Protein AF-A0A959CAL9-F1 (afdb_monomer)

Sequence (141 aa):
MRLLLNLSANRTPVEFNHLHILAGALHKWLGPNEEHDGLSLYSFSWLQGAQAGAGGLHFPKGARWHISAVDGDFLARSIQGIFRDPGIRWGMEVKQCEIVAPPVFPDSGEVRFRCASPIFIKRSLPDGEEKHYLYTDPDSD

Radius of gyration: 17.25 Å; Cα contacts (8 Å, |Δi|>4): 208; chains: 1; bounding box: 38×40×47 Å

Solvent-accessible surface area (backbone atoms only — not comparable to full-atom values): 8468 Å² total; per-residue (Å²): 70,34,39,44,32,37,30,44,37,51,76,46,60,38,56,92,79,45,60,66,58,53,51,50,48,50,49,59,21,48,45,91,74,70,73,84,85,55,86,67,65,55,52,63,42,49,77,38,70,63,42,83,53,90,83,26,35,39,23,88,86,13,32,41,38,40,42,36,28,74,53,63,66,63,52,52,39,31,50,52,23,36,74,74,52,36,66,52,72,45,72,20,31,59,76,44,80,44,83,41,76,72,78,88,73,73,99,68,88,87,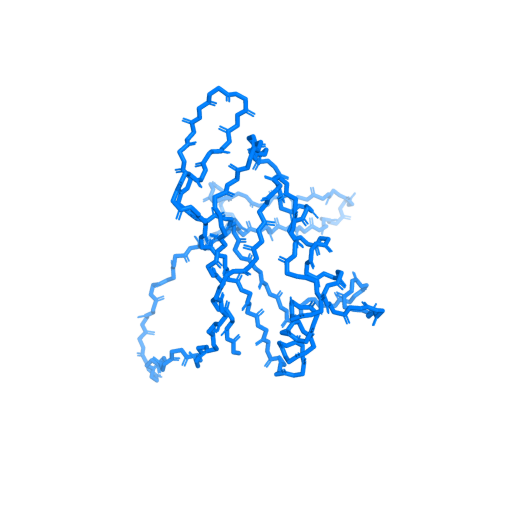82,91,83,78,79,63,43,88,86,86,50,74,47,76,44,98,89,68,50,76,46,73,62,46,91,85,41,87,88,61,117

Mean predicted aligned error: 4.17 Å

Foldseek 3Di:
DKKKWWKAWFQDAQAPPCVVQVVVLLCQLLDDDDCPPDPNQKDKFPWPCWDADPPHTTRNRTTMIMMDGPDPVSVVSSVNSLVVPQDGPRRMGTDDMDDDDDDDDDPDDDDDDDGRHDDWDWDQDPVRDIDTDDPPDPVND

pLDDT: mean 94.03, std 5.02, range [60.34, 98.75]

Structure (mmCIF, N/CA/C/O backbone):
data_AF-A0A959CAL9-F1
#
_entry.id   AF-A0A959CAL9-F1
#
loop_
_atom_site.group_PDB
_atom_site.id
_atom_site.type_symbol
_atom_site.label_atom_id
_atom_site.label_alt_id
_atom_site.label_comp_id
_atom_site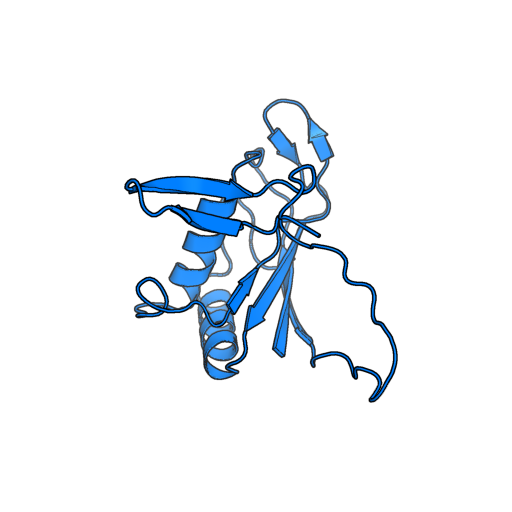.label_asym_id
_atom_site.label_entity_id
_atom_site.label_seq_id
_atom_site.pdbx_PDB_ins_code
_atom_site.Cartn_x
_atom_site.Cartn_y
_atom_site.Cartn_z
_atom_site.occupancy
_atom_site.B_iso_or_equiv
_atom_site.auth_seq_id
_atom_site.auth_comp_id
_atom_site.auth_asym_id
_atom_site.auth_atom_id
_atom_site.pdbx_PDB_model_num
ATOM 1 N N . MET A 1 1 ? 8.689 -10.905 -1.434 1.00 92.38 1 MET A N 1
ATOM 2 C CA . MET A 1 1 ? 7.690 -11.321 -0.416 1.00 92.38 1 MET A CA 1
ATOM 3 C C . MET A 1 1 ? 6.567 -10.293 -0.341 1.00 92.38 1 MET A C 1
ATOM 5 O O . MET A 1 1 ? 6.717 -9.206 -0.895 1.00 92.38 1 MET A O 1
ATOM 9 N N . ARG A 1 2 ? 5.440 -10.618 0.302 1.00 95.94 2 ARG A N 1
ATOM 10 C CA . ARG A 1 2 ? 4.304 -9.699 0.448 1.00 95.94 2 ARG A CA 1
ATOM 11 C C . ARG A 1 2 ? 3.827 -9.633 1.891 1.00 95.94 2 ARG A C 1
ATOM 13 O O . ARG A 1 2 ? 3.730 -10.654 2.552 1.00 95.94 2 ARG A O 1
ATOM 20 N N . LEU A 1 3 ? 3.486 -8.435 2.334 1.00 97.19 3 LEU A N 1
ATOM 21 C CA . LEU A 1 3 ? 2.786 -8.158 3.572 1.00 97.19 3 LEU A CA 1
ATOM 22 C C . LEU A 1 3 ? 1.316 -7.878 3.266 1.00 97.19 3 LEU A C 1
ATOM 24 O O . LEU A 1 3 ? 1.017 -7.017 2.435 1.00 97.19 3 LEU A O 1
ATOM 28 N N . LEU A 1 4 ? 0.409 -8.600 3.916 1.00 97.81 4 LEU A N 1
ATOM 29 C CA . LEU A 1 4 ? -1.023 -8.327 3.913 1.00 97.81 4 LEU A CA 1
ATOM 30 C C . LEU A 1 4 ? -1.404 -7.681 5.243 1.00 97.81 4 LEU A C 1
ATOM 32 O O . LEU A 1 4 ? -1.151 -8.234 6.313 1.00 97.81 4 LEU A O 1
ATOM 36 N N . LEU A 1 5 ? -2.016 -6.506 5.162 1.00 98.56 5 LEU A N 1
ATOM 37 C CA . LEU A 1 5 ? -2.459 -5.722 6.303 1.00 98.56 5 LEU A CA 1
ATOM 38 C C . LEU A 1 5 ? -3.984 -5.651 6.319 1.00 98.56 5 LEU A C 1
ATOM 40 O O . LEU A 1 5 ? -4.605 -5.273 5.321 1.00 98.56 5 LEU A O 1
ATOM 44 N N . ASN A 1 6 ? -4.575 -5.950 7.476 1.00 98.62 6 ASN A N 1
ATOM 45 C CA . ASN A 1 6 ? -5.967 -5.612 7.762 1.00 98.62 6 ASN A CA 1
ATOM 46 C C . ASN A 1 6 ? -5.991 -4.395 8.679 1.00 98.62 6 ASN A C 1
ATOM 48 O O . ASN A 1 6 ? -5.367 -4.401 9.739 1.00 98.62 6 ASN A O 1
ATOM 52 N N . LEU A 1 7 ? -6.704 -3.356 8.265 1.00 98.69 7 LEU A N 1
ATOM 53 C CA . LEU A 1 7 ? -6.826 -2.096 8.982 1.00 98.69 7 LEU A CA 1
ATOM 54 C C . LEU A 1 7 ? -8.206 -1.989 9.630 1.00 98.69 7 LEU A C 1
ATOM 56 O O . LEU A 1 7 ? -9.177 -2.564 9.140 1.00 98.69 7 LEU A O 1
ATOM 60 N N . SER A 1 8 ? -8.311 -1.216 10.708 1.00 98.75 8 SER A N 1
ATOM 61 C CA . SER A 1 8 ? -9.593 -0.858 11.319 1.00 98.75 8 SER A CA 1
ATOM 62 C C . SER A 1 8 ? -10.466 -0.021 10.385 1.00 98.75 8 SER A C 1
ATOM 64 O O . SER A 1 8 ? -9.995 0.511 9.383 1.00 98.75 8 SER A O 1
ATOM 66 N N . ALA A 1 9 ? -11.739 0.153 10.745 1.00 98.56 9 ALA A N 1
ATOM 67 C CA . ALA A 1 9 ? -12.604 1.102 10.056 1.00 98.56 9 ALA A CA 1
ATOM 68 C C . ALA A 1 9 ? -12.066 2.541 10.141 1.00 98.56 9 ALA A C 1
ATOM 70 O O . ALA A 1 9 ? -11.409 2.907 11.122 1.00 98.56 9 ALA A O 1
ATOM 71 N N . ASN A 1 10 ? -12.354 3.346 9.117 1.00 98.38 10 ASN A N 1
ATOM 72 C CA . ASN A 1 10 ? -12.033 4.770 9.100 1.00 98.38 10 ASN A CA 1
ATOM 73 C C . ASN A 1 10 ? -13.029 5.573 9.949 1.00 98.38 10 ASN A C 1
ATOM 75 O O . ASN A 1 10 ? -14.216 5.261 10.008 1.00 98.38 10 ASN A O 1
ATOM 79 N N . ARG A 1 11 ? -12.541 6.635 10.591 1.00 97.88 11 ARG A N 1
ATOM 80 C CA . ARG A 1 11 ? -13.348 7.600 11.356 1.00 97.88 11 ARG A CA 1
ATOM 81 C C . ARG A 1 11 ? -13.738 8.823 10.533 1.00 97.88 11 ARG A C 1
ATOM 83 O O . ARG A 1 11 ? -14.744 9.458 10.828 1.00 97.88 11 ARG A O 1
ATOM 90 N N . THR A 1 12 ? -12.953 9.149 9.510 1.00 97.62 12 THR A N 1
ATOM 91 C CA . THR A 1 12 ? -13.247 10.212 8.540 1.00 97.62 12 THR A CA 1
ATOM 92 C C . THR A 1 12 ? -13.157 9.650 7.123 1.00 97.62 12 THR A C 1
ATOM 94 O O . THR A 1 12 ? -12.386 8.710 6.919 1.00 97.62 12 THR A O 1
ATOM 97 N N . PRO A 1 13 ? -13.898 10.188 6.138 1.00 97.81 13 PRO A N 1
ATOM 98 C CA . PRO A 1 13 ? -13.798 9.736 4.751 1.00 97.81 13 PRO A CA 1
ATOM 99 C C . PRO A 1 13 ? -12.350 9.756 4.242 1.00 97.81 13 PRO A C 1
ATOM 101 O O . PRO A 1 13 ? -11.580 10.647 4.601 1.00 97.81 13 PRO A O 1
ATOM 104 N N . VAL A 1 14 ? -11.993 8.762 3.431 1.00 98.12 14 VAL A N 1
ATOM 105 C CA . VAL A 1 14 ? -10.689 8.647 2.766 1.00 98.12 14 VAL A CA 1
ATOM 106 C C . VAL A 1 14 ? -10.779 9.301 1.389 1.00 98.12 14 VAL A C 1
ATOM 108 O O . VAL A 1 14 ? -11.726 9.054 0.641 1.00 98.12 14 VAL A O 1
ATOM 111 N N . GLU A 1 15 ? -9.806 10.122 1.015 1.00 97.06 15 GLU A N 1
ATOM 112 C CA . GLU A 1 15 ? -9.800 10.791 -0.284 1.00 97.06 15 GLU A CA 1
ATOM 113 C C . GLU A 1 15 ? -9.546 9.797 -1.433 1.00 97.06 15 GLU A C 1
ATOM 115 O O . GLU A 1 15 ? -8.847 8.792 -1.290 1.00 97.06 15 GLU A O 1
ATOM 120 N N . PHE A 1 16 ? -10.071 10.076 -2.628 1.00 95.38 16 PHE A N 1
ATOM 121 C CA . PHE A 1 16 ? -9.827 9.213 -3.793 1.00 95.38 16 PHE A CA 1
ATOM 122 C C . PHE A 1 16 ? -8.341 9.167 -4.194 1.00 95.38 16 PHE A C 1
ATOM 124 O O . PHE A 1 16 ? -7.866 8.145 -4.679 1.00 95.38 16 PHE A O 1
ATOM 131 N N . ASN A 1 17 ? -7.586 10.236 -3.928 1.00 94.75 17 ASN A N 1
ATOM 132 C CA . ASN A 1 17 ? -6.158 10.376 -4.232 1.00 94.75 17 ASN A CA 1
ATOM 133 C C . ASN A 1 17 ? -5.234 10.036 -3.039 1.00 94.75 17 ASN A C 1
ATOM 135 O O . ASN A 1 17 ? -4.128 10.568 -2.924 1.00 94.75 17 ASN A O 1
ATOM 139 N N . HIS A 1 18 ? -5.659 9.131 -2.156 1.00 95.81 18 HIS A N 1
ATOM 140 C CA . HIS A 1 18 ? -4.985 8.800 -0.895 1.00 95.81 18 HIS A CA 1
ATOM 141 C C . HIS A 1 18 ? -3.602 8.120 -1.012 1.00 95.81 18 HIS A C 1
ATOM 143 O O . HIS A 1 18 ? -2.975 7.838 0.007 1.00 95.81 18 HIS A O 1
ATOM 149 N N . LEU A 1 19 ? -3.081 7.838 -2.211 1.00 93.69 19 LEU A N 1
ATOM 150 C CA . LEU A 1 19 ? -1.850 7.046 -2.375 1.00 93.69 19 LEU A CA 1
ATOM 151 C C . LEU A 1 19 ? -0.621 7.717 -1.764 1.00 93.69 19 LEU A C 1
ATOM 153 O O . LEU A 1 19 ? 0.198 7.040 -1.153 1.00 93.69 19 LEU A O 1
ATOM 157 N N . HIS A 1 20 ? -0.501 9.038 -1.901 1.00 93.94 20 HIS A N 1
ATOM 158 C CA . HIS A 1 20 ? 0.610 9.794 -1.320 1.00 93.94 20 HIS A CA 1
ATOM 159 C C . HIS A 1 20 ? 0.637 9.679 0.215 1.00 93.94 20 HIS A C 1
ATOM 161 O O . HIS A 1 20 ? 1.702 9.628 0.826 1.00 93.94 20 HIS A O 1
ATOM 167 N N . ILE A 1 21 ? -0.538 9.554 0.840 1.00 96.94 21 ILE A N 1
ATOM 168 C CA . ILE A 1 21 ? -0.671 9.303 2.276 1.00 96.94 21 ILE A CA 1
ATOM 169 C C . ILE A 1 21 ? -0.208 7.888 2.635 1.00 96.94 21 ILE A C 1
ATOM 171 O O . ILE A 1 21 ? 0.473 7.711 3.644 1.00 96.94 21 ILE A O 1
ATOM 175 N N . LEU A 1 22 ? -0.549 6.886 1.818 1.00 97.19 22 LEU A N 1
ATOM 176 C CA . LEU A 1 22 ? -0.083 5.510 2.019 1.00 97.19 22 LEU A CA 1
ATOM 177 C C . LEU A 1 22 ? 1.438 5.395 1.872 1.00 97.19 22 LEU A C 1
ATOM 179 O O . LEU A 1 22 ? 2.070 4.729 2.689 1.00 97.19 22 LEU A O 1
ATOM 183 N N . ALA A 1 23 ? 2.030 6.088 0.893 1.00 95.25 23 ALA A N 1
ATOM 184 C CA . ALA A 1 23 ? 3.483 6.187 0.758 1.00 95.25 23 ALA A CA 1
ATOM 185 C C . ALA A 1 23 ? 4.106 6.776 2.032 1.00 95.25 23 ALA A C 1
ATOM 187 O O . ALA A 1 23 ? 5.007 6.179 2.617 1.00 95.25 23 ALA A O 1
ATOM 188 N N . GLY A 1 24 ? 3.563 7.892 2.528 1.00 95.75 24 GLY A N 1
ATOM 189 C CA . GLY A 1 24 ? 4.013 8.499 3.782 1.00 95.75 24 GLY A CA 1
ATOM 190 C C . GLY A 1 24 ? 3.904 7.556 4.985 1.00 95.75 24 GLY A C 1
ATOM 191 O O . GLY A 1 24 ? 4.825 7.494 5.794 1.00 95.75 24 GLY A O 1
ATOM 192 N N . ALA A 1 25 ? 2.819 6.781 5.096 1.00 97.25 25 ALA A N 1
ATOM 193 C CA . ALA A 1 25 ? 2.664 5.782 6.154 1.00 97.25 25 ALA A CA 1
ATOM 194 C C . ALA A 1 25 ? 3.725 4.670 6.065 1.00 97.25 25 ALA A C 1
ATOM 196 O O . ALA A 1 25 ? 4.306 4.306 7.085 1.00 97.25 25 ALA A O 1
ATOM 197 N N . LEU A 1 26 ? 4.019 4.181 4.857 1.00 96.94 26 LEU A N 1
ATOM 198 C CA . LEU A 1 26 ? 5.059 3.179 4.629 1.00 96.94 26 LEU A CA 1
ATOM 199 C C . LEU A 1 26 ? 6.447 3.705 5.018 1.00 96.94 26 LEU A C 1
ATOM 201 O O . LEU A 1 26 ? 7.128 3.078 5.825 1.00 96.94 26 LEU A O 1
ATOM 205 N N . HIS A 1 27 ? 6.841 4.884 4.529 1.00 95.69 27 HIS A N 1
ATOM 206 C CA . HIS A 1 27 ? 8.142 5.472 4.872 1.00 95.69 27 HIS A CA 1
ATOM 207 C C . HIS A 1 27 ? 8.248 5.856 6.351 1.00 95.69 27 HIS A C 1
ATOM 209 O O . HIS A 1 27 ? 9.314 5.713 6.944 1.00 95.69 27 HIS A O 1
ATOM 215 N N . LYS A 1 28 ? 7.140 6.257 6.988 1.00 96.56 28 LYS A N 1
ATOM 216 C CA . LYS A 1 28 ? 7.090 6.423 8.447 1.00 96.56 28 LYS A CA 1
ATOM 217 C C . LYS A 1 28 ? 7.473 5.123 9.160 1.00 96.56 28 LYS A C 1
ATOM 219 O O . LYS A 1 28 ? 8.248 5.162 10.112 1.00 96.56 28 LYS A O 1
ATOM 224 N N . TRP A 1 29 ? 6.941 3.982 8.719 1.00 97.44 29 TRP A N 1
ATOM 225 C CA . TRP A 1 29 ? 7.239 2.684 9.328 1.00 97.44 29 TRP A CA 1
ATOM 226 C C . TRP A 1 29 ? 8.652 2.182 9.041 1.00 97.44 29 TRP A C 1
ATOM 228 O O . TRP A 1 29 ? 9.237 1.533 9.903 1.00 97.44 29 TRP A O 1
ATOM 238 N N . LEU A 1 30 ? 9.225 2.514 7.883 1.00 96.00 30 LEU A N 1
ATOM 239 C CA . LEU A 1 30 ? 10.629 2.216 7.583 1.00 96.00 30 LEU A CA 1
ATOM 240 C C . LEU A 1 30 ? 11.606 2.987 8.486 1.00 96.00 30 LEU A C 1
ATOM 242 O O . LEU A 1 30 ? 12.742 2.548 8.659 1.00 96.00 30 LEU A O 1
ATOM 246 N N . GLY A 1 31 ? 11.171 4.107 9.079 1.00 93.75 31 GLY A N 1
ATOM 247 C CA . GLY A 1 31 ? 12.047 5.035 9.792 1.00 93.75 31 GLY A CA 1
ATOM 248 C C . GLY A 1 31 ? 12.904 5.854 8.817 1.00 93.75 31 GLY A C 1
ATOM 249 O O . GLY A 1 31 ? 12.538 5.975 7.650 1.00 93.75 31 GLY A O 1
ATOM 250 N N . PRO A 1 32 ? 14.030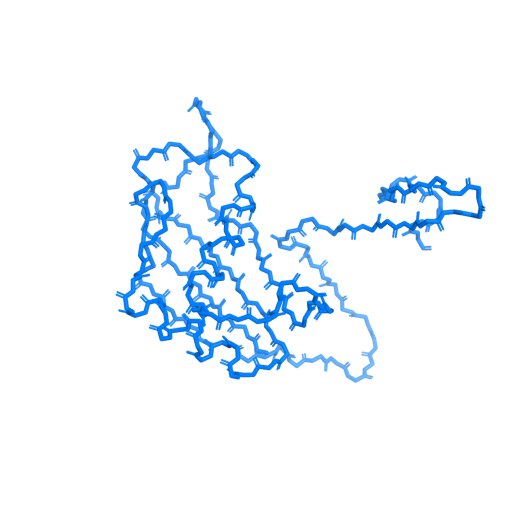 6.443 9.256 1.00 92.94 32 PRO A N 1
ATOM 251 C CA . PRO A 1 32 ? 15.016 7.022 8.340 1.00 92.94 32 PRO A CA 1
ATOM 252 C C . PRO A 1 32 ? 15.455 5.977 7.302 1.00 92.94 32 PRO A C 1
ATOM 254 O O . PRO A 1 32 ? 15.834 4.867 7.675 1.00 92.94 32 PRO A O 1
ATOM 257 N N . ASN A 1 33 ? 15.325 6.303 6.018 1.00 91.56 33 ASN A N 1
ATOM 258 C CA . ASN A 1 33 ? 15.445 5.361 4.905 1.00 91.56 33 ASN A CA 1
ATOM 259 C C . ASN A 1 33 ? 15.857 6.126 3.629 1.00 91.56 33 ASN A C 1
ATOM 261 O O . ASN A 1 33 ? 15.576 7.316 3.545 1.00 91.56 33 ASN A O 1
ATOM 265 N N . GLU A 1 34 ? 16.490 5.452 2.668 1.00 90.69 34 GLU A N 1
ATOM 266 C CA . GLU A 1 34 ? 17.008 6.015 1.398 1.00 90.69 34 GLU A CA 1
ATOM 267 C C . GLU A 1 34 ? 16.178 5.545 0.180 1.00 90.69 34 GLU A C 1
ATOM 269 O O . GLU A 1 34 ? 16.432 5.893 -0.972 1.00 90.69 34 GLU A O 1
ATOM 274 N N . GLU A 1 35 ? 15.150 4.729 0.416 1.00 90.00 35 GLU A N 1
ATOM 275 C CA . GLU A 1 35 ? 14.314 4.069 -0.590 1.00 90.00 35 GLU A CA 1
ATOM 276 C C . GLU A 1 35 ? 13.419 5.040 -1.386 1.00 90.00 35 GLU A C 1
ATOM 278 O O . GLU A 1 35 ? 12.664 4.606 -2.260 1.00 90.00 35 GLU A O 1
ATOM 283 N N . HIS A 1 36 ? 13.479 6.340 -1.083 1.00 81.00 36 HIS A N 1
ATOM 284 C CA . HIS A 1 36 ? 12.727 7.397 -1.757 1.00 81.00 36 HIS A CA 1
ATOM 285 C C . HIS A 1 36 ? 13.441 7.991 -2.986 1.00 81.00 36 HIS A C 1
ATOM 287 O O . HIS A 1 36 ? 12.750 8.475 -3.880 1.00 81.00 36 HIS A O 1
ATOM 293 N N . ASP A 1 37 ? 14.776 7.918 -3.070 1.00 78.88 37 ASP A N 1
ATOM 294 C CA . ASP A 1 37 ? 15.562 8.609 -4.117 1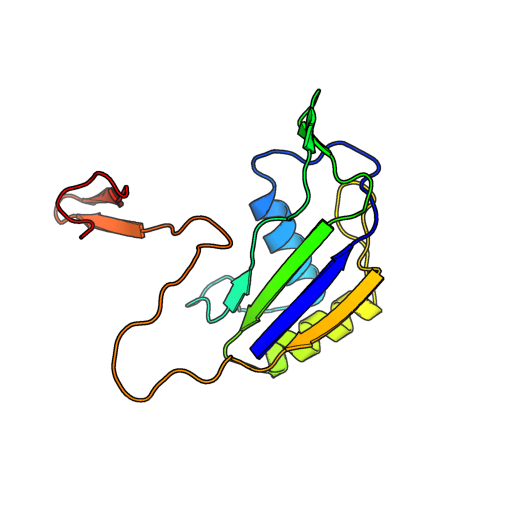.00 78.88 37 ASP A CA 1
ATOM 295 C C . ASP A 1 37 ? 16.087 7.685 -5.227 1.00 78.88 37 ASP A C 1
ATOM 297 O O . ASP A 1 37 ? 16.709 8.134 -6.192 1.00 78.88 37 ASP A O 1
ATOM 301 N N . GLY A 1 38 ? 15.842 6.381 -5.103 1.00 83.81 38 GLY A N 1
ATOM 302 C CA . GLY A 1 38 ? 16.364 5.361 -6.007 1.00 83.81 38 GLY A CA 1
ATOM 303 C C . GLY A 1 38 ? 15.294 4.570 -6.756 1.00 83.81 38 GLY A C 1
ATOM 304 O O . GLY A 1 38 ? 14.098 4.863 -6.731 1.00 83.81 38 GLY A O 1
ATOM 305 N N . LEU A 1 39 ? 15.743 3.500 -7.413 1.00 88.19 39 LEU A N 1
ATOM 306 C CA . LEU A 1 39 ? 14.846 2.502 -7.984 1.00 88.19 39 LEU A CA 1
ATOM 307 C C . LEU A 1 39 ? 14.011 1.858 -6.868 1.00 88.19 39 LEU A C 1
ATOM 309 O O . LEU A 1 39 ? 14.549 1.208 -5.971 1.00 88.19 39 LEU A O 1
ATOM 313 N N . SER A 1 40 ? 12.689 1.982 -6.953 1.00 90.38 40 SER A N 1
ATOM 314 C CA . SER A 1 40 ? 11.789 1.350 -5.991 1.00 90.38 40 SER A CA 1
ATOM 315 C C . SER A 1 40 ? 11.735 -0.165 -6.215 1.00 90.38 40 SER A C 1
ATOM 317 O O . SER A 1 40 ? 11.100 -0.651 -7.148 1.00 90.38 40 SER A O 1
ATOM 319 N N . LEU A 1 41 ? 12.368 -0.931 -5.322 1.00 93.88 41 LEU A N 1
ATOM 320 C CA . LEU A 1 41 ? 12.287 -2.403 -5.280 1.00 93.88 41 LEU A CA 1
ATOM 321 C C . LEU A 1 41 ? 11.110 -2.909 -4.423 1.00 93.88 41 LEU A C 1
ATOM 323 O O . LEU A 1 41 ? 11.126 -4.024 -3.888 1.00 93.88 41 LEU A O 1
ATOM 327 N N . TYR A 1 42 ? 10.082 -2.072 -4.292 1.00 94.94 42 TYR A N 1
ATOM 328 C CA . TYR A 1 42 ? 8.862 -2.327 -3.544 1.00 94.94 42 TYR A CA 1
ATOM 329 C C . TYR A 1 42 ? 7.652 -1.693 -4.242 1.00 94.94 42 TYR A C 1
ATOM 331 O O . TYR A 1 42 ? 7.779 -0.801 -5.078 1.00 94.94 42 TYR A O 1
ATOM 339 N N . SER A 1 43 ? 6.460 -2.158 -3.886 1.00 95.31 43 SER A N 1
ATOM 340 C CA . SER A 1 43 ? 5.187 -1.612 -4.348 1.00 95.31 43 SER A CA 1
ATOM 341 C C . SER A 1 43 ? 4.110 -1.783 -3.280 1.00 95.31 43 SER A C 1
ATOM 343 O O . SER A 1 43 ? 4.209 -2.647 -2.406 1.00 95.31 43 SER A O 1
ATOM 345 N N . PHE A 1 44 ? 3.028 -1.015 -3.370 1.00 96.69 44 PHE A N 1
ATOM 346 C CA . PHE A 1 44 ? 1.865 -1.183 -2.500 1.00 96.69 44 PHE A CA 1
ATOM 347 C C . PHE A 1 44 ? 0.548 -0.968 -3.258 1.00 96.69 44 PHE A C 1
ATOM 349 O O . PHE A 1 44 ? 0.505 -0.292 -4.289 1.00 96.69 44 PHE A O 1
ATOM 356 N N . SER A 1 45 ? -0.532 -1.581 -2.770 1.00 97.06 45 SER A N 1
ATOM 357 C CA . SER A 1 45 ? -1.869 -1.435 -3.360 1.00 97.06 45 SER A CA 1
ATOM 358 C C . SER A 1 45 ? -2.582 -0.171 -2.906 1.00 97.06 45 SER A C 1
ATOM 360 O O . SER A 1 45 ? -2.188 0.477 -1.938 1.00 97.06 45 SER A O 1
ATOM 362 N N . TRP A 1 46 ? -3.724 0.108 -3.533 1.00 96.75 46 TRP A N 1
ATOM 363 C CA . TRP A 1 46 ? -4.758 0.930 -2.904 1.00 96.75 46 TRP A CA 1
ATOM 364 C C . TRP A 1 46 ? -5.351 0.239 -1.675 1.00 96.75 46 TRP A C 1
ATOM 366 O O . TRP A 1 46 ? -5.240 -0.985 -1.517 1.00 96.75 46 TRP A O 1
ATOM 376 N N . LEU A 1 47 ? -6.034 1.019 -0.836 1.00 97.69 47 LEU A N 1
ATOM 377 C CA . LEU A 1 47 ? -6.920 0.459 0.178 1.00 97.69 47 LEU A CA 1
ATOM 378 C C . LEU A 1 47 ? -8.111 -0.231 -0.500 1.00 97.69 47 LEU A C 1
ATOM 380 O O . LEU A 1 47 ? -8.802 0.353 -1.335 1.00 97.69 47 LEU A O 1
ATOM 384 N N . GLN A 1 48 ? -8.369 -1.482 -0.127 1.00 97.12 48 GLN A N 1
ATOM 385 C CA . GLN A 1 48 ? -9.454 -2.292 -0.680 1.00 97.12 48 GLN A CA 1
ATOM 386 C C . GLN A 1 48 ? -10.607 -2.452 0.312 1.00 97.12 48 GLN A C 1
ATOM 388 O O . GLN A 1 48 ? -10.391 -2.522 1.521 1.00 97.12 48 GLN A O 1
ATOM 393 N N . GLY A 1 49 ? -11.827 -2.602 -0.216 1.00 96.44 49 GLY A N 1
ATOM 394 C CA . GLY A 1 49 ? -13.053 -2.752 0.583 1.00 96.44 49 GLY A CA 1
ATOM 395 C C . GLY A 1 49 ? -13.842 -1.455 0.774 1.00 96.44 49 GLY A C 1
ATOM 396 O O . GLY A 1 49 ? -14.714 -1.399 1.638 1.00 96.44 49 GLY A O 1
ATOM 397 N N . ALA A 1 50 ? -13.534 -0.428 -0.021 1.00 96.81 50 ALA A N 1
ATOM 398 C CA . ALA A 1 50 ? -14.194 0.863 0.052 1.00 96.81 50 ALA A CA 1
ATOM 399 C C . ALA A 1 50 ? -15.643 0.815 -0.444 1.00 96.81 50 ALA A C 1
ATOM 401 O O . ALA A 1 50 ? -15.982 0.089 -1.380 1.00 96.81 50 ALA A O 1
ATOM 402 N N . GLN A 1 51 ? -16.459 1.695 0.119 1.00 97.38 51 GLN A N 1
ATOM 403 C CA . GLN A 1 51 ? -17.734 2.136 -0.425 1.00 97.38 51 GLN A CA 1
ATOM 404 C C . GLN A 1 51 ? -17.604 3.623 -0.750 1.00 97.38 51 GLN A C 1
ATOM 406 O O . GLN A 1 51 ? -17.244 4.418 0.118 1.00 97.38 51 GLN A O 1
ATOM 411 N N . ALA A 1 52 ? -17.857 4.005 -2.001 1.00 96.75 52 ALA A N 1
ATOM 412 C CA . ALA A 1 52 ? -17.907 5.415 -2.364 1.00 96.75 52 ALA A CA 1
ATOM 413 C C . ALA A 1 52 ? -19.166 6.051 -1.759 1.00 96.75 52 ALA A C 1
ATOM 415 O O . ALA A 1 52 ? -20.254 5.481 -1.838 1.00 96.75 52 ALA A O 1
ATOM 416 N N . GLY A 1 53 ? -19.017 7.225 -1.156 1.00 94.00 53 GLY A N 1
ATOM 417 C CA . GLY A 1 53 ? -20.118 7.955 -0.543 1.00 94.00 53 GLY A CA 1
ATOM 418 C C . GLY A 1 53 ? -19.840 9.451 -0.479 1.00 94.00 53 GLY A C 1
ATOM 419 O O . GLY A 1 53 ? -18.894 9.960 -1.083 1.00 94.00 53 GLY A O 1
ATOM 420 N N . ALA A 1 54 ? -20.671 10.168 0.277 1.00 91.38 54 ALA A N 1
ATOM 421 C CA . ALA A 1 54 ? -20.468 11.593 0.501 1.00 91.38 54 ALA A CA 1
ATOM 422 C C . ALA A 1 54 ? -19.081 11.845 1.120 1.00 91.38 54 ALA A C 1
ATOM 424 O O . ALA A 1 54 ? -18.704 11.219 2.114 1.00 91.38 54 ALA A O 1
ATOM 425 N N . GLY A 1 55 ? -18.323 12.753 0.504 1.00 92.50 55 GLY A N 1
ATOM 426 C CA . GLY A 1 55 ? -17.015 13.189 0.994 1.00 92.50 55 GLY A CA 1
ATOM 427 C C . GLY A 1 55 ? -15.845 12.228 0.755 1.00 92.50 55 GLY A C 1
ATOM 428 O O . GLY A 1 55 ? -14.734 12.584 1.126 1.00 92.50 55 GLY A O 1
ATOM 429 N N . GLY A 1 56 ? -16.044 11.055 0.138 1.00 96.94 56 GLY A N 1
ATOM 430 C CA . GLY A 1 56 ? -14.941 10.158 -0.223 1.00 96.94 56 GLY A CA 1
ATOM 431 C C . GLY A 1 56 ? -15.255 8.670 -0.090 1.00 96.94 56 GLY A C 1
ATOM 432 O O . GLY A 1 56 ? -16.394 8.223 -0.231 1.00 96.94 56 GLY A O 1
ATOM 433 N N . LEU A 1 57 ? -14.206 7.897 0.163 1.00 98.19 57 LEU A N 1
ATOM 434 C CA . LEU A 1 57 ? -14.228 6.454 0.351 1.00 98.19 57 LEU A CA 1
ATOM 435 C C . LEU A 1 57 ? -14.435 6.106 1.831 1.00 98.19 57 LEU A C 1
ATOM 437 O O . LEU A 1 57 ? -13.782 6.654 2.719 1.00 98.19 57 LEU A O 1
ATOM 441 N N . HIS A 1 58 ? -15.327 5.156 2.091 1.00 98.38 58 HIS A N 1
ATOM 442 C CA . HIS A 1 58 ? -15.661 4.672 3.429 1.00 98.38 58 HIS A CA 1
ATOM 443 C C . HIS A 1 58 ? -15.314 3.193 3.569 1.00 98.38 58 HIS A C 1
ATOM 445 O O . HIS A 1 58 ? -15.611 2.389 2.690 1.00 98.38 58 HIS A O 1
ATOM 451 N N . PHE A 1 59 ? -14.725 2.820 4.697 1.00 98.25 59 PHE A N 1
ATOM 452 C CA . PHE A 1 59 ? -14.269 1.472 5.027 1.00 98.25 59 PHE A CA 1
ATOM 453 C C . PHE A 1 59 ? -14.909 1.007 6.346 1.00 98.25 59 PHE A C 1
ATOM 455 O O . PHE A 1 59 ? -14.204 0.777 7.327 1.00 98.25 59 PHE A O 1
ATOM 462 N N . PRO A 1 60 ? -16.244 0.841 6.421 1.00 97.19 60 PRO A N 1
ATOM 463 C CA . PRO A 1 60 ? -16.940 0.542 7.679 1.00 97.19 60 PRO A CA 1
ATOM 464 C C . PRO A 1 60 ? -16.545 -0.808 8.298 1.00 97.19 60 PRO A C 1
ATOM 466 O O . PRO A 1 60 ? -16.724 -1.022 9.493 1.00 97.19 60 PRO A O 1
ATOM 469 N N . LYS A 1 61 ? -15.999 -1.725 7.489 1.00 98.06 61 LYS A N 1
ATOM 470 C CA . LYS A 1 61 ? -15.493 -3.038 7.920 1.00 98.06 61 LYS A CA 1
ATOM 471 C C . LYS A 1 61 ? -13.963 -3.095 7.985 1.00 98.06 61 LYS A C 1
ATOM 473 O O . LYS A 1 61 ? -13.401 -4.182 8.070 1.00 98.06 61 LYS A O 1
ATOM 478 N N . GLY A 1 62 ? -13.302 -1.942 7.917 1.00 98.19 62 GLY A N 1
ATOM 479 C CA . GLY A 1 62 ? -11.862 -1.864 7.733 1.00 98.19 62 GLY A CA 1
ATOM 480 C C . GLY A 1 62 ? -11.432 -1.988 6.278 1.00 98.19 62 GLY A C 1
ATOM 481 O O . GLY A 1 62 ? -12.256 -2.138 5.371 1.00 98.19 62 GLY A O 1
ATOM 482 N N . ALA A 1 63 ? -10.123 -1.892 6.063 1.00 98.44 63 ALA A N 1
ATOM 483 C CA . ALA A 1 63 ? -9.516 -1.982 4.742 1.00 98.44 63 ALA A CA 1
ATOM 484 C C . ALA A 1 63 ? -8.485 -3.101 4.679 1.00 98.44 63 ALA A C 1
ATOM 486 O O . ALA A 1 63 ? -7.830 -3.419 5.671 1.00 98.44 63 ALA A O 1
ATOM 487 N N . ARG A 1 64 ? -8.300 -3.643 3.476 1.00 98.38 64 ARG A N 1
ATOM 488 C CA . ARG A 1 64 ? -7.137 -4.472 3.152 1.00 98.38 64 ARG A CA 1
ATOM 489 C C . ARG A 1 64 ? -6.116 -3.631 2.411 1.00 98.38 64 ARG A C 1
ATOM 491 O O . ARG A 1 64 ? -6.476 -2.914 1.476 1.00 98.38 64 ARG A O 1
ATOM 498 N N . TRP A 1 65 ? -4.860 -3.754 2.803 1.00 98.25 65 TRP A N 1
ATOM 499 C CA . TRP A 1 65 ? -3.736 -3.099 2.150 1.00 98.25 65 TRP A CA 1
ATOM 500 C C . TRP A 1 65 ? -2.594 -4.094 2.014 1.00 98.25 65 TRP A C 1
ATOM 502 O O . TRP A 1 65 ? -2.359 -4.877 2.931 1.00 98.25 65 TRP A O 1
ATOM 512 N N . HIS A 1 66 ? -1.896 -4.108 0.882 1.00 96.31 66 HIS A N 1
ATOM 513 C CA . HIS A 1 66 ? -0.715 -4.947 0.746 1.00 96.31 66 HIS A CA 1
ATOM 514 C C . HIS A 1 66 ? 0.507 -4.171 0.290 1.00 96.31 66 HIS A C 1
ATOM 516 O O . HIS A 1 66 ? 0.414 -3.256 -0.526 1.00 96.31 66 HIS A O 1
ATOM 522 N N . ILE A 1 67 ? 1.655 -4.605 0.797 1.00 97.50 67 ILE A N 1
ATOM 523 C CA . ILE A 1 67 ? 2.982 -4.080 0.483 1.00 97.50 67 ILE A CA 1
ATOM 524 C C . ILE A 1 67 ? 3.811 -5.263 -0.006 1.00 97.50 67 ILE A C 1
ATOM 526 O O . ILE A 1 67 ? 3.810 -6.323 0.609 1.00 97.50 67 ILE A O 1
ATOM 530 N N . SER A 1 68 ? 4.473 -5.133 -1.146 1.00 96.38 68 SER A N 1
ATOM 531 C CA . SER A 1 68 ? 5.356 -6.165 -1.693 1.00 96.38 68 SER A CA 1
ATOM 532 C C . SER A 1 68 ? 6.747 -5.586 -1.848 1.00 96.38 68 SER A C 1
ATOM 534 O O . SER A 1 68 ? 6.882 -4.446 -2.272 1.00 96.38 68 SER A O 1
ATOM 536 N N . ALA A 1 69 ? 7.767 -6.368 -1.526 1.00 95.31 69 ALA A N 1
ATOM 537 C CA . ALA A 1 69 ? 9.156 -5.980 -1.720 1.00 95.31 69 ALA A CA 1
ATOM 538 C C . ALA A 1 69 ? 9.978 -7.188 -2.164 1.00 95.31 69 ALA A C 1
ATOM 540 O O . ALA A 1 69 ? 9.642 -8.338 -1.838 1.00 95.31 69 ALA A O 1
ATOM 541 N N . VAL A 1 70 ? 11.037 -6.923 -2.926 1.00 93.25 70 VAL A N 1
ATOM 542 C CA . VAL A 1 70 ? 12.038 -7.939 -3.272 1.00 93.25 70 VAL A CA 1
ATOM 543 C C . VAL A 1 70 ? 12.819 -8.331 -2.017 1.00 93.25 70 VAL A C 1
ATOM 545 O O . VAL A 1 70 ? 12.949 -9.518 -1.726 1.00 93.25 70 VAL A O 1
ATOM 548 N N . ASP A 1 71 ? 13.250 -7.333 -1.246 1.00 90.31 71 ASP A N 1
ATOM 549 C CA . ASP A 1 71 ? 14.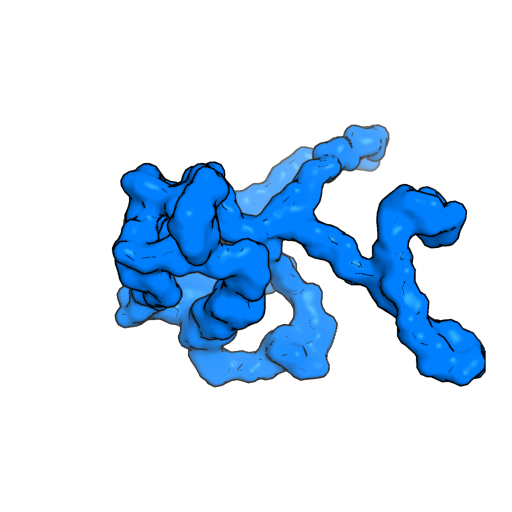027 -7.501 -0.022 1.00 90.31 71 ASP A CA 1
ATOM 550 C C . ASP A 1 71 ? 13.144 -7.822 1.199 1.00 90.31 71 ASP A C 1
ATOM 552 O O . ASP A 1 71 ? 12.080 -7.233 1.413 1.00 90.31 71 ASP A O 1
ATOM 556 N N . GLY A 1 72 ? 13.595 -8.778 2.010 1.00 91.31 72 GLY A N 1
ATOM 557 C CA . GLY A 1 72 ? 12.965 -9.136 3.273 1.00 91.31 72 GLY A CA 1
ATOM 558 C C . GLY A 1 72 ? 13.241 -8.167 4.409 1.00 91.31 72 GLY A C 1
ATOM 559 O O . GLY A 1 72 ? 12.358 -7.993 5.250 1.00 91.31 72 GLY A O 1
ATOM 560 N N . ASP A 1 73 ? 14.401 -7.506 4.418 1.00 93.50 73 ASP A N 1
ATOM 561 C CA . ASP A 1 73 ? 14.727 -6.507 5.440 1.00 93.50 73 ASP A CA 1
ATOM 562 C C . ASP A 1 73 ? 13.738 -5.334 5.394 1.00 93.50 73 ASP A C 1
ATOM 564 O O . ASP A 1 73 ? 13.191 -4.932 6.421 1.00 93.50 73 ASP A O 1
ATOM 568 N N . PHE A 1 74 ? 13.392 -4.879 4.186 1.00 95.44 74 PHE A N 1
ATOM 569 C CA . PHE A 1 74 ? 12.367 -3.859 3.963 1.00 95.44 74 PHE A CA 1
ATOM 570 C C . PHE A 1 74 ? 11.039 -4.196 4.665 1.00 95.44 74 PHE A C 1
ATOM 572 O O . PHE A 1 74 ? 10.445 -3.360 5.357 1.00 95.44 74 PHE A O 1
ATOM 579 N N . LEU A 1 75 ? 10.557 -5.436 4.514 1.00 95.19 75 LEU A N 1
ATOM 580 C CA . LEU A 1 75 ? 9.316 -5.869 5.161 1.00 95.19 75 LEU A CA 1
ATOM 581 C C . LEU A 1 75 ? 9.495 -6.022 6.673 1.00 95.19 75 LEU A C 1
ATOM 583 O O . LEU A 1 75 ? 8.594 -5.644 7.419 1.00 95.19 75 LEU A O 1
ATOM 587 N N . ALA A 1 76 ? 10.640 -6.524 7.140 1.00 95.56 76 ALA A N 1
ATOM 588 C CA . ALA A 1 76 ? 10.925 -6.654 8.567 1.00 95.56 76 ALA A CA 1
ATOM 589 C C . ALA A 1 76 ? 10.928 -5.288 9.273 1.00 95.56 76 ALA A C 1
ATOM 591 O O . ALA A 1 76 ? 10.259 -5.131 10.298 1.00 95.56 76 ALA A O 1
ATOM 592 N N . ARG A 1 77 ? 11.590 -4.278 8.692 1.00 96.81 77 ARG A N 1
ATOM 593 C CA . ARG A 1 77 ? 11.565 -2.892 9.188 1.00 96.81 77 ARG A CA 1
ATOM 594 C C . ARG A 1 77 ? 10.160 -2.308 9.171 1.00 96.81 77 ARG A C 1
ATOM 596 O O . ARG A 1 77 ? 9.721 -1.762 10.179 1.00 96.81 77 ARG A O 1
ATOM 603 N N . SER A 1 78 ? 9.418 -2.507 8.079 1.00 96.94 78 SER A N 1
ATOM 604 C CA . SER A 1 78 ? 8.017 -2.073 7.986 1.00 96.94 78 SER A CA 1
ATOM 605 C C . SER A 1 78 ? 7.167 -2.663 9.119 1.00 96.94 78 SER A C 1
ATOM 607 O O . SER A 1 78 ? 6.414 -1.946 9.772 1.00 96.94 78 SER A O 1
ATOM 609 N N . ILE A 1 79 ? 7.317 -3.960 9.405 1.00 97.56 79 ILE A N 1
ATOM 610 C CA . ILE A 1 79 ? 6.602 -4.646 10.490 1.00 97.56 79 ILE A CA 1
ATOM 611 C C . ILE A 1 79 ? 6.983 -4.067 11.856 1.00 97.56 79 ILE A C 1
ATOM 613 O O . ILE A 1 79 ? 6.101 -3.797 12.669 1.00 97.56 79 ILE A O 1
ATOM 617 N N . GLN A 1 80 ? 8.274 -3.839 12.115 1.00 97.62 80 GLN A N 1
ATOM 618 C CA . GLN A 1 80 ? 8.729 -3.210 13.360 1.00 97.62 80 GLN A CA 1
ATOM 619 C C . GLN A 1 80 ? 8.142 -1.802 13.535 1.00 97.62 80 GLN A C 1
ATOM 621 O O . GLN A 1 80 ? 7.694 -1.454 14.630 1.00 97.62 80 GLN A O 1
ATOM 626 N N . GLY A 1 81 ? 8.090 -1.012 12.460 1.00 98.25 81 GLY A N 1
ATOM 627 C CA . GLY A 1 81 ? 7.448 0.299 12.445 1.00 98.25 81 GLY A CA 1
ATOM 628 C C . GLY A 1 81 ? 5.951 0.233 12.743 1.00 98.25 81 GLY A C 1
ATOM 629 O O . GLY A 1 81 ? 5.467 1.002 13.571 1.00 98.25 81 GLY A O 1
ATOM 630 N N . ILE A 1 82 ? 5.238 -0.724 12.141 1.00 98.31 82 ILE A N 1
ATOM 631 C CA . ILE A 1 82 ? 3.815 -0.982 12.410 1.00 98.31 82 ILE A CA 1
ATOM 632 C C . ILE A 1 82 ? 3.592 -1.349 13.883 1.00 98.31 82 ILE A C 1
ATOM 634 O O . ILE A 1 82 ? 2.657 -0.847 14.497 1.00 98.31 82 ILE A O 1
ATOM 638 N N . PHE A 1 83 ? 4.440 -2.197 14.474 1.00 97.31 83 PHE A N 1
ATOM 639 C CA . PHE A 1 83 ? 4.320 -2.557 15.892 1.00 97.31 83 PHE A CA 1
ATOM 640 C C . PHE A 1 83 ? 4.558 -1.370 16.830 1.00 97.31 83 PHE A C 1
ATOM 642 O O . PHE A 1 83 ? 3.952 -1.311 17.899 1.00 97.31 83 PHE A O 1
ATOM 649 N N . ARG A 1 84 ? 5.433 -0.431 16.450 1.00 97.94 84 ARG A N 1
ATOM 650 C CA . ARG A 1 84 ? 5.704 0.780 17.234 1.00 97.94 84 ARG A CA 1
ATOM 651 C C . ARG A 1 84 ? 4.576 1.805 17.120 1.00 97.94 84 ARG A C 1
ATOM 653 O O . ARG A 1 84 ? 4.215 2.415 18.121 1.00 97.94 84 ARG A O 1
ATOM 660 N N . ASP A 1 85 ? 4.057 2.012 15.916 1.00 98.06 85 ASP A N 1
ATOM 661 C CA . ASP A 1 85 ? 2.961 2.937 15.636 1.00 98.06 85 ASP A CA 1
ATOM 662 C C . ASP A 1 85 ? 2.074 2.376 14.507 1.00 98.06 85 ASP A C 1
ATOM 664 O O . ASP A 1 85 ? 2.340 2.619 13.322 1.00 98.06 85 ASP A O 1
ATOM 668 N N . PRO A 1 86 ? 0.999 1.640 14.849 1.00 98.00 86 PRO A N 1
ATOM 669 C CA . PRO A 1 86 ? 0.116 1.026 13.861 1.00 98.00 86 PRO A CA 1
ATOM 670 C C . PRO A 1 86 ? -0.821 2.045 13.208 1.00 98.00 86 PRO A C 1
ATOM 672 O O . PRO A 1 86 ? -1.536 1.698 12.263 1.00 98.00 86 PRO A O 1
ATOM 675 N N . GLY A 1 87 ? -0.858 3.280 13.717 1.00 97.94 87 GLY A N 1
ATOM 676 C CA . GLY A 1 87 ? -1.747 4.323 13.247 1.00 97.94 87 GLY A CA 1
ATOM 677 C C . GLY A 1 87 ? -1.413 4.741 11.822 1.00 97.94 87 GLY A C 1
ATOM 678 O O . GLY A 1 87 ? -0.252 4.910 11.443 1.00 97.94 87 GLY A O 1
ATOM 679 N N . ILE A 1 88 ? -2.449 4.965 11.030 1.00 96.19 88 ILE A N 1
ATOM 680 C CA . ILE A 1 88 ? -2.362 5.673 9.757 1.00 96.19 88 ILE A CA 1
ATOM 681 C C . ILE A 1 88 ? -3.314 6.885 9.795 1.00 96.19 88 ILE A C 1
ATOM 683 O O . ILE A 1 88 ? -3.784 7.306 10.853 1.00 96.19 88 ILE A O 1
ATOM 687 N N . ARG A 1 89 ? -3.596 7.495 8.640 1.00 96.88 89 ARG A N 1
ATOM 688 C CA . ARG A 1 89 ? -4.576 8.587 8.520 1.00 96.88 89 ARG A CA 1
ATOM 689 C C . ARG A 1 89 ? -6.021 8.105 8.724 1.00 96.88 89 ARG A C 1
ATOM 691 O O . ARG A 1 89 ? -6.302 6.923 8.895 1.00 96.88 89 ARG A O 1
ATOM 698 N N . TRP A 1 90 ? -6.945 9.067 8.740 1.00 98.00 90 TRP A N 1
ATOM 699 C CA . TRP A 1 90 ? -8.397 8.849 8.828 1.00 98.00 90 TRP A CA 1
ATOM 700 C C . TRP A 1 90 ? -8.867 8.095 10.079 1.00 98.00 90 TRP A C 1
ATOM 702 O O . TRP A 1 90 ? -9.957 7.524 10.096 1.00 98.00 90 TRP A O 1
ATOM 712 N N . GLY A 1 91 ? -8.046 8.083 11.134 1.00 97.81 91 GLY A N 1
ATOM 713 C CA . GLY A 1 91 ? -8.316 7.349 12.370 1.00 97.81 91 GLY A CA 1
ATOM 714 C C . GLY A 1 91 ? -8.280 5.828 12.206 1.00 97.81 91 GLY A C 1
ATOM 715 O O . GLY A 1 91 ? -8.899 5.134 13.012 1.00 97.81 91 GLY A O 1
ATOM 716 N N . MET A 1 92 ? -7.614 5.329 11.161 1.00 98.50 92 MET A N 1
ATOM 717 C CA . MET A 1 92 ? -7.401 3.903 10.940 1.00 98.50 92 MET A CA 1
ATOM 718 C C . MET A 1 92 ? -6.079 3.452 11.564 1.00 98.50 92 MET A C 1
ATOM 720 O O . MET A 1 92 ? -5.124 4.220 11.658 1.00 98.50 92 MET A O 1
ATOM 724 N N . GLU A 1 93 ? -6.007 2.179 11.928 1.00 98.50 93 GLU A N 1
ATOM 725 C CA . GLU A 1 93 ? -4.781 1.535 12.398 1.00 98.50 93 GLU A CA 1
ATOM 726 C C . GLU A 1 93 ? -4.681 0.101 11.880 1.00 98.50 93 GLU A C 1
ATOM 728 O O . GLU A 1 93 ? -5.697 -0.537 11.587 1.00 98.50 93 GLU A O 1
ATOM 733 N N . VAL A 1 94 ? -3.460 -0.418 11.774 1.00 98.69 94 VAL A N 1
ATOM 734 C CA . VAL A 1 94 ? -3.215 -1.818 11.416 1.00 98.69 94 VAL A CA 1
ATOM 735 C C . VAL A 1 94 ? -3.641 -2.729 12.569 1.00 98.69 94 VAL A C 1
ATOM 737 O O . VAL A 1 94 ? -3.197 -2.578 13.703 1.00 98.69 94 VAL A O 1
ATOM 740 N N . LYS A 1 95 ? -4.508 -3.696 12.268 1.00 98.44 95 LYS A N 1
ATOM 741 C CA . LYS A 1 95 ? -5.042 -4.691 13.209 1.00 98.44 95 LYS A CA 1
ATOM 742 C C . LYS A 1 95 ? -4.413 -6.066 13.051 1.00 98.44 95 LYS A C 1
ATOM 744 O O . LYS A 1 95 ? -4.359 -6.826 14.011 1.00 98.44 95 LYS A O 1
ATOM 749 N N . GLN A 1 96 ? -3.967 -6.392 11.844 1.00 98.06 96 GLN A N 1
ATOM 750 C CA . GLN A 1 96 ? -3.332 -7.666 11.543 1.00 98.06 96 GLN A CA 1
ATOM 751 C C . GLN A 1 96 ? -2.276 -7.474 10.466 1.00 98.06 96 GLN A C 1
ATOM 753 O O . GLN A 1 96 ? -2.449 -6.661 9.556 1.00 98.06 96 GLN A O 1
ATOM 758 N N . CYS A 1 97 ? -1.219 -8.265 10.582 1.00 97.31 97 CYS A N 1
ATOM 759 C CA . CYS A 1 97 ? -0.083 -8.284 9.689 1.00 97.31 97 CYS A CA 1
ATOM 760 C C . CYS A 1 97 ? 0.239 -9.745 9.346 1.00 97.31 97 CYS A C 1
ATOM 762 O O . CYS A 1 97 ? 0.442 -10.553 10.252 1.00 97.31 97 CYS A O 1
ATOM 764 N N . GLU A 1 98 ? 0.240 -10.093 8.063 1.00 96.62 98 GLU A N 1
ATOM 765 C CA . GLU A 1 98 ? 0.525 -11.446 7.576 1.00 96.62 98 GLU A CA 1
ATOM 766 C C . GLU A 1 98 ? 1.587 -11.396 6.476 1.00 96.62 98 GLU A C 1
ATOM 768 O O . GLU A 1 98 ? 1.472 -10.621 5.525 1.00 96.62 98 GLU A O 1
ATOM 773 N N . ILE A 1 99 ? 2.618 -12.234 6.591 1.00 94.88 99 ILE A N 1
ATOM 774 C CA . ILE A 1 99 ? 3.645 -12.384 5.559 1.00 94.88 99 ILE A CA 1
ATOM 775 C C . ILE A 1 99 ? 3.246 -13.532 4.638 1.00 94.88 99 ILE A C 1
ATOM 777 O O . ILE A 1 99 ? 3.004 -14.649 5.085 1.00 94.88 99 ILE A O 1
ATOM 781 N N . VAL A 1 100 ? 3.236 -13.257 3.340 1.00 94.38 100 VAL A N 1
ATOM 782 C CA . VAL A 1 100 ? 2.869 -14.197 2.287 1.00 94.38 100 VAL A CA 1
ATOM 783 C C . VAL A 1 100 ? 4.056 -14.396 1.349 1.00 94.38 100 VAL A C 1
ATOM 785 O O . VAL A 1 100 ? 4.668 -13.440 0.848 1.00 94.38 100 VAL A O 1
ATOM 788 N N . ALA A 1 101 ? 4.386 -15.665 1.116 1.00 90.94 101 ALA A N 1
ATOM 789 C CA . ALA A 1 101 ? 5.382 -16.068 0.135 1.00 90.94 101 ALA A CA 1
ATOM 790 C C . ALA A 1 101 ? 4.914 -15.705 -1.288 1.00 90.94 101 ALA A C 1
ATOM 792 O O . ALA A 1 101 ? 3.709 -15.671 -1.553 1.00 90.94 101 ALA A O 1
ATOM 793 N N . PRO A 1 102 ? 5.835 -15.412 -2.221 1.00 89.62 102 PRO A N 1
ATOM 794 C CA . PRO A 1 102 ? 5.455 -15.267 -3.620 1.00 89.62 102 PRO A CA 1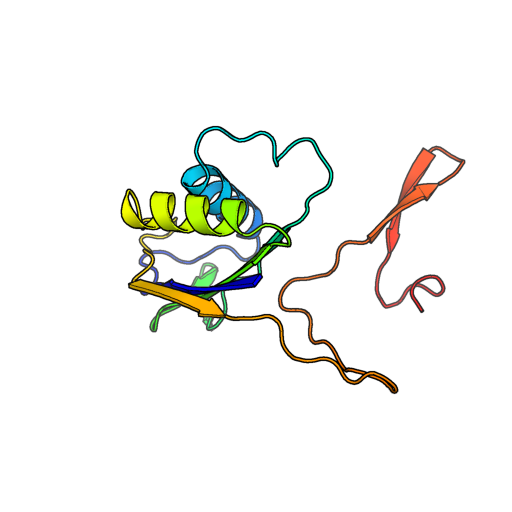
ATOM 795 C C . PRO A 1 102 ? 4.750 -16.545 -4.112 1.00 89.62 102 PRO A C 1
ATOM 797 O O . PRO A 1 102 ? 5.122 -17.643 -3.688 1.00 89.62 102 PRO A O 1
ATOM 800 N N . PRO A 1 103 ? 3.731 -16.426 -4.981 1.00 90.00 103 PRO A N 1
ATOM 801 C CA . PRO A 1 103 ? 3.117 -17.602 -5.580 1.00 90.00 103 PRO A CA 1
ATOM 802 C C . PRO A 1 103 ? 4.147 -18.343 -6.440 1.00 90.00 103 PRO A C 1
ATOM 804 O O . PRO A 1 103 ? 5.064 -17.732 -6.991 1.00 90.00 103 PRO A O 1
ATOM 807 N N . VAL A 1 104 ? 3.970 -19.654 -6.583 1.00 91.44 104 VAL A N 1
ATOM 808 C CA . VAL A 1 104 ? 4.736 -20.435 -7.558 1.00 91.44 104 VAL A CA 1
ATOM 809 C C . VAL A 1 104 ? 4.195 -20.104 -8.945 1.00 91.44 104 VAL A C 1
ATOM 811 O O . VAL A 1 104 ? 3.000 -20.268 -9.202 1.00 91.44 104 VAL A O 1
ATOM 814 N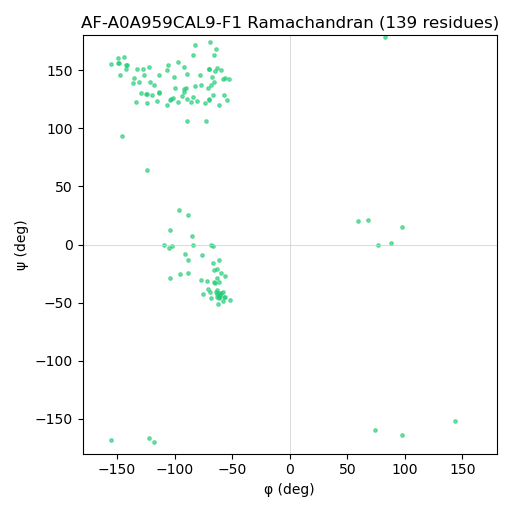 N . PHE A 1 105 ? 5.065 -19.612 -9.821 1.00 91.81 105 PHE A N 1
ATOM 815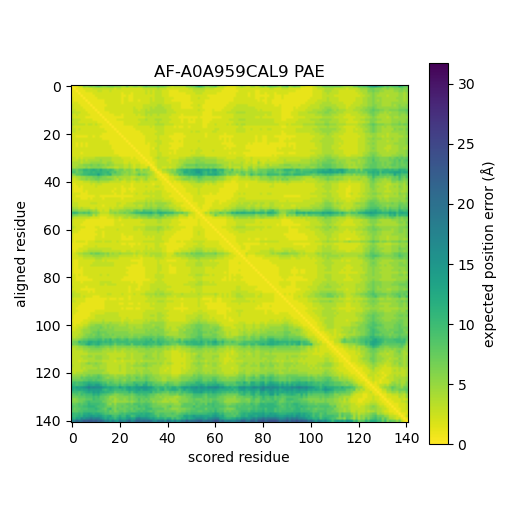 C CA . PHE A 1 105 ? 4.741 -19.413 -11.229 1.00 91.81 105 PHE A CA 1
ATOM 816 C C . PHE A 1 105 ? 5.061 -20.687 -12.020 1.00 91.81 105 PHE A C 1
ATOM 818 O O . PHE A 1 105 ? 5.998 -21.397 -11.657 1.00 91.81 105 PHE A O 1
ATOM 825 N N . PRO A 1 106 ? 4.284 -21.005 -13.067 1.00 92.75 106 PRO A N 1
ATOM 826 C CA . PRO A 1 106 ? 4.590 -22.137 -13.926 1.00 92.75 106 PRO A CA 1
ATOM 827 C C . PRO A 1 106 ? 5.872 -21.868 -14.727 1.00 92.75 106 PRO A C 1
ATOM 829 O O . PRO A 1 106 ? 6.098 -20.746 -15.177 1.00 92.75 106 PRO A O 1
ATOM 832 N N . ASP A 1 107 ? 6.673 -22.911 -14.958 1.00 93.69 107 ASP A N 1
ATOM 833 C CA . ASP A 1 107 ? 7.911 -22.822 -15.752 1.00 93.69 107 ASP A CA 1
ATOM 834 C C . ASP A 1 107 ? 7.650 -22.510 -17.240 1.00 93.69 107 ASP A C 1
ATOM 836 O O . ASP A 1 107 ? 8.560 -22.144 -17.980 1.00 93.69 107 ASP A O 1
ATOM 840 N N . SER A 1 108 ? 6.404 -22.676 -17.700 1.00 93.62 108 SER A N 1
ATOM 841 C CA . SER A 1 108 ? 5.968 -22.358 -19.062 1.00 93.62 108 SER A CA 1
ATOM 842 C C . SER A 1 108 ? 4.500 -21.922 -19.105 1.00 93.62 108 SER A C 1
ATOM 844 O O . SER A 1 108 ? 3.704 -22.283 -18.235 1.00 93.62 108 SER A O 1
ATOM 846 N N . GLY A 1 109 ? 4.135 -21.162 -20.140 1.00 91.88 109 GLY A N 1
ATOM 847 C CA . GLY A 1 109 ? 2.778 -20.653 -20.354 1.00 91.88 109 GLY A CA 1
ATOM 848 C C . GLY A 1 109 ? 2.574 -19.219 -19.861 1.00 91.88 109 GLY A C 1
ATOM 849 O O . GLY A 1 109 ? 3.526 -18.477 -19.632 1.00 91.88 109 GLY A O 1
ATOM 850 N N . GLU A 1 110 ? 1.309 -18.823 -19.728 1.00 92.50 110 GLU A N 1
ATOM 851 C CA . GLU A 1 110 ? 0.904 -17.453 -19.402 1.00 92.50 110 GLU A CA 1
ATOM 852 C C . GLU A 1 110 ? 0.241 -17.367 -18.024 1.00 92.50 110 GLU A C 1
ATOM 854 O O . GLU A 1 110 ? -0.508 -18.257 -17.611 1.00 92.50 110 GLU A O 1
ATOM 859 N N . VAL A 1 111 ? 0.455 -16.245 -17.331 1.00 92.44 111 VAL A N 1
ATOM 860 C CA . VAL A 1 111 ? -0.194 -15.941 -16.050 1.00 92.44 111 VAL A CA 1
ATOM 861 C C . VAL A 1 111 ? -0.907 -14.603 -16.148 1.00 92.44 111 VAL A C 1
ATOM 863 O O . VAL A 1 111 ? -0.327 -13.593 -16.539 1.00 92.44 111 VAL A O 1
ATOM 866 N N . ARG A 1 112 ? -2.183 -14.582 -15.758 1.00 91.50 112 ARG A N 1
ATOM 867 C CA . ARG A 1 112 ? -2.984 -13.355 -15.746 1.00 91.50 112 ARG A CA 1
ATOM 868 C C . ARG A 1 112 ? -2.788 -12.602 -14.439 1.00 91.50 112 ARG A C 1
ATOM 870 O O . ARG A 1 112 ? -3.107 -13.115 -13.367 1.00 91.50 112 ARG A O 1
ATOM 877 N N . PHE A 1 113 ? -2.359 -11.351 -14.544 1.00 91.38 113 PHE A N 1
ATOM 878 C CA . PHE A 1 113 ? -2.256 -10.439 -13.412 1.00 91.38 113 PHE A CA 1
ATOM 879 C C . PHE A 1 113 ? -3.449 -9.486 -13.370 1.00 91.38 113 PHE A C 1
ATOM 881 O O . PHE A 1 113 ? -3.964 -9.045 -14.395 1.00 91.38 113 PHE A O 1
ATOM 888 N N . ARG A 1 114 ? -3.890 -9.158 -12.155 1.00 91.12 114 ARG A N 1
ATOM 889 C CA . ARG A 1 114 ? -4.830 -8.063 -11.906 1.00 91.12 114 ARG A CA 1
ATOM 890 C C . ARG A 1 114 ? -4.113 -6.988 -11.114 1.00 91.12 114 ARG A C 1
ATOM 892 O O . ARG A 1 114 ? -3.478 -7.282 -10.102 1.00 91.12 114 ARG A O 1
ATOM 899 N N . CYS A 1 115 ? -4.238 -5.753 -11.576 1.00 91.12 115 CYS A N 1
ATOM 900 C CA . CYS A 1 115 ? -3.607 -4.608 -10.944 1.00 91.12 115 CYS A CA 1
ATOM 901 C C . CYS A 1 115 ? -4.282 -4.307 -9.602 1.00 91.12 115 CYS A C 1
ATOM 903 O O . CYS A 1 115 ? -5.494 -4.112 -9.536 1.00 91.12 115 CYS A O 1
ATOM 905 N N . ALA A 1 116 ? -3.497 -4.280 -8.526 1.00 92.75 116 ALA A N 1
ATOM 906 C CA . ALA A 1 116 ? -3.971 -3.882 -7.198 1.00 92.75 116 ALA A CA 1
ATOM 907 C C . ALA A 1 116 ? -3.865 -2.366 -6.945 1.00 92.75 116 ALA A C 1
ATOM 909 O O . ALA A 1 116 ? -4.439 -1.843 -5.988 1.00 92.75 116 ALA A O 1
ATOM 910 N N . SER A 1 117 ? -3.124 -1.682 -7.807 1.00 90.50 117 SER A N 1
ATOM 911 C CA . SER A 1 117 ? -3.009 -0.236 -7.957 1.00 90.50 117 SER A CA 1
ATOM 912 C C . SER A 1 117 ? -2.743 0.054 -9.444 1.00 90.50 117 SER A C 1
ATOM 914 O O . SER A 1 117 ? -2.285 -0.848 -10.152 1.00 90.50 117 SER A O 1
ATOM 916 N N . PRO A 1 118 ? -3.067 1.254 -9.957 1.00 89.25 118 PRO A N 1
ATOM 917 C CA . PRO A 1 118 ? -2.795 1.614 -11.343 1.00 89.25 118 PRO A CA 1
ATOM 918 C C . PRO A 1 118 ? -1.312 1.502 -11.683 1.00 89.25 118 PRO A C 1
ATOM 920 O O . PRO A 1 118 ? -0.454 1.852 -10.872 1.00 89.25 118 PRO A O 1
ATOM 923 N N . ILE A 1 119 ? -1.029 1.052 -12.901 1.00 90.19 119 ILE A N 1
ATOM 924 C CA . ILE A 1 119 ? 0.320 1.053 -13.462 1.00 90.19 119 ILE A CA 1
ATOM 925 C C . ILE A 1 119 ? 0.564 2.437 -14.061 1.00 90.19 119 ILE A C 1
ATOM 927 O O . ILE A 1 119 ? -0.241 2.921 -14.855 1.00 90.19 119 ILE A O 1
ATOM 931 N N . PHE A 1 120 ? 1.663 3.074 -13.663 1.00 89.75 120 PHE A N 1
ATOM 932 C CA . PHE A 1 120 ? 2.086 4.360 -14.204 1.00 89.75 120 PHE A CA 1
ATOM 933 C C . PHE A 1 120 ? 3.290 4.162 -15.125 1.00 89.75 120 PHE A C 1
ATOM 935 O O . PHE A 1 120 ? 4.332 3.677 -14.686 1.00 89.75 120 PHE A O 1
ATOM 942 N N . ILE A 1 121 ? 3.140 4.538 -16.397 1.00 90.62 121 ILE A N 1
ATOM 943 C CA . ILE A 1 121 ? 4.193 4.461 -17.413 1.00 90.62 121 ILE A CA 1
ATOM 944 C C . ILE A 1 121 ? 4.377 5.856 -18.005 1.00 90.62 121 ILE A C 1
ATOM 946 O O . ILE A 1 121 ? 3.440 6.428 -18.565 1.00 90.62 121 ILE A O 1
ATOM 950 N N . LYS A 1 122 ? 5.598 6.387 -17.910 1.00 91.00 122 LYS A N 1
ATOM 951 C CA . LYS A 1 122 ? 5.998 7.626 -18.580 1.00 91.00 122 LYS A CA 1
ATOM 952 C C . LYS A 1 122 ? 7.334 7.469 -19.298 1.00 91.00 122 LYS A C 1
ATOM 954 O O . LYS A 1 122 ? 8.176 6.685 -18.861 1.00 91.00 122 LYS A O 1
ATOM 959 N N . ARG A 1 123 ? 7.538 8.220 -20.382 1.00 90.38 123 ARG A N 1
ATOM 960 C CA . ARG A 1 123 ? 8.835 8.336 -21.069 1.00 90.38 123 ARG A CA 1
ATOM 961 C C . ARG A 1 123 ? 9.122 9.791 -21.411 1.00 90.38 123 ARG A C 1
ATOM 963 O O . ARG A 1 123 ? 8.213 10.511 -21.811 1.00 90.38 123 ARG A O 1
ATOM 970 N N . SER A 1 124 ? 10.387 10.178 -21.308 1.00 93.06 124 SER A N 1
ATOM 971 C CA . SER A 1 124 ? 10.886 11.416 -21.904 1.00 93.06 124 SER A CA 1
ATOM 972 C C . SER A 1 124 ? 11.148 11.175 -23.391 1.00 93.06 124 SER A C 1
ATOM 974 O O . SER A 1 124 ? 11.872 10.242 -23.748 1.00 93.06 124 SER A O 1
ATOM 976 N N . LEU A 1 125 ? 10.524 11.972 -24.251 1.00 91.69 125 LEU A N 1
ATOM 977 C CA . LEU A 1 125 ? 10.693 11.933 -25.700 1.00 91.69 125 LEU A CA 1
ATOM 978 C C . LEU A 1 125 ? 11.923 12.760 -26.135 1.00 91.69 125 LEU A C 1
ATOM 980 O O . LEU A 1 125 ? 12.429 13.565 -25.349 1.00 91.69 125 LEU A O 1
ATOM 984 N N . PRO A 1 126 ? 12.446 12.570 -27.367 1.00 93.00 126 PRO A N 1
ATOM 985 C CA . PRO A 1 126 ? 13.647 13.273 -27.839 1.00 93.00 126 PRO A CA 1
ATOM 986 C C . PRO A 1 126 ? 13.535 14.803 -27.864 1.00 93.00 126 PRO A C 1
ATOM 988 O O . PRO A 1 126 ? 14.551 15.490 -27.802 1.00 93.00 126 PRO A O 1
ATOM 991 N N . ASP A 1 127 ? 12.318 15.332 -27.964 1.00 92.81 127 ASP A N 1
ATOM 992 C CA . ASP A 1 127 ? 12.007 16.764 -27.921 1.00 92.81 127 ASP A CA 1
ATOM 993 C C . ASP A 1 127 ? 11.876 17.321 -26.491 1.00 92.81 127 ASP A C 1
ATOM 995 O O . ASP A 1 127 ? 11.672 18.521 -26.309 1.00 92.81 127 ASP A O 1
ATOM 999 N N . GLY A 1 128 ? 12.036 16.469 -25.475 1.00 90.12 128 GLY A N 1
ATOM 1000 C CA . GLY A 1 128 ? 11.915 16.828 -24.067 1.00 90.12 128 GLY A CA 1
ATOM 1001 C C . GLY A 1 128 ? 10.494 16.728 -23.509 1.00 90.12 128 GLY A C 1
ATOM 1002 O O . GLY A 1 128 ? 10.310 17.012 -22.326 1.00 90.12 128 GLY A O 1
ATOM 1003 N N . GLU A 1 129 ? 9.500 16.309 -24.300 1.00 92.06 129 GLU A N 1
ATOM 1004 C CA . GLU A 1 129 ? 8.144 16.066 -23.801 1.00 92.06 129 GLU A CA 1
ATOM 1005 C C . GLU A 1 129 ? 8.109 14.842 -22.865 1.00 92.06 129 GLU A C 1
ATOM 1007 O O . GLU A 1 129 ? 8.700 13.796 -23.147 1.00 92.06 129 GLU A O 1
ATOM 1012 N N . GLU A 1 130 ? 7.387 14.937 -21.743 1.00 92.88 130 GLU A N 1
ATOM 1013 C CA . GLU A 1 130 ? 7.043 13.767 -20.929 1.00 92.88 130 GLU A CA 1
ATOM 1014 C C . GLU A 1 130 ? 5.714 13.165 -21.409 1.00 92.88 130 GLU A C 1
ATOM 1016 O O . GLU A 1 130 ? 4.639 13.692 -21.125 1.00 92.88 130 GLU A O 1
ATOM 1021 N N . LYS A 1 131 ? 5.772 12.019 -22.097 1.00 91.62 131 LYS A N 1
ATOM 1022 C CA . LYS A 1 131 ? 4.578 11.279 -22.528 1.00 91.62 131 LYS A CA 1
ATOM 1023 C C . LYS A 1 131 ? 4.145 10.290 -21.450 1.00 91.62 131 LYS A C 1
ATOM 1025 O O . LYS A 1 131 ? 4.928 9.426 -21.044 1.00 91.62 131 LYS A O 1
ATOM 1030 N N . HIS A 1 132 ? 2.889 10.382 -21.019 1.00 92.12 132 HIS A N 1
ATOM 1031 C CA . HIS A 1 132 ? 2.222 9.370 -20.194 1.00 92.12 132 HIS A CA 1
ATOM 1032 C C . HIS A 1 132 ? 1.501 8.372 -21.098 1.00 92.12 132 HIS A C 1
ATOM 1034 O O . HIS A 1 132 ? 0.764 8.792 -21.984 1.00 92.12 132 HIS A O 1
ATOM 1040 N N . TYR A 1 133 ? 1.699 7.074 -20.864 1.00 90.88 133 TYR A N 1
ATOM 1041 C CA . TYR A 1 133 ? 1.084 6.021 -21.673 1.00 90.88 133 TYR A CA 1
ATOM 1042 C C . TYR A 1 133 ? -0.181 5.498 -20.992 1.00 90.88 133 TYR A C 1
ATOM 1044 O O . TYR A 1 133 ? -0.145 5.035 -19.848 1.00 90.88 133 TYR A O 1
ATOM 1052 N N . LEU A 1 134 ? -1.300 5.581 -21.702 1.00 89.69 134 LEU A N 1
ATOM 1053 C CA . LEU A 1 134 ? -2.589 5.009 -21.337 1.00 89.69 134 LEU A CA 1
ATOM 1054 C C . LEU A 1 134 ? -2.776 3.661 -22.035 1.00 89.69 134 LEU A C 1
ATOM 1056 O O . LEU A 1 134 ? -2.216 3.426 -23.097 1.00 89.69 134 LEU A O 1
ATOM 1060 N N . TYR A 1 135 ? -3.640 2.804 -21.486 1.00 84.06 135 TYR A N 1
ATOM 1061 C CA . TYR A 1 135 ? -3.964 1.497 -22.085 1.00 84.06 135 TYR A CA 1
ATOM 1062 C C . TYR A 1 135 ? -4.611 1.591 -23.482 1.00 84.06 135 TYR A C 1
ATOM 1064 O O . TYR A 1 135 ? -4.786 0.586 -24.159 1.00 84.06 135 TYR A O 1
ATOM 1072 N N . THR A 1 136 ? -5.058 2.785 -23.874 1.00 89.62 136 THR A N 1
ATOM 1073 C CA . THR A 1 136 ? -5.640 3.068 -25.189 1.00 89.62 136 THR A CA 1
ATOM 1074 C C . THR A 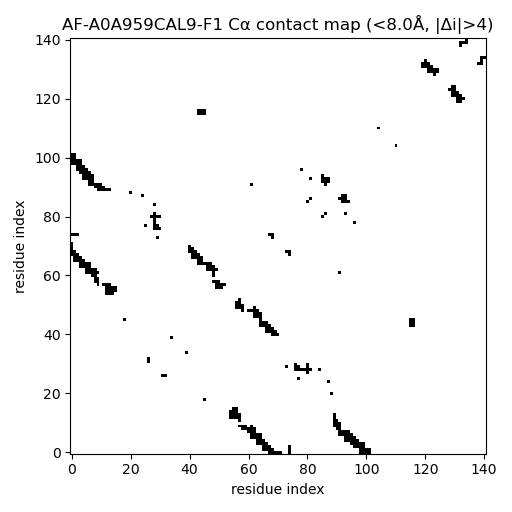1 136 ? -4.603 3.516 -26.212 1.00 89.62 136 THR A C 1
ATOM 1076 O O . THR A 1 136 ? -4.956 3.700 -27.376 1.00 89.62 136 THR A O 1
ATOM 1079 N N . ASP A 1 137 ? -3.358 3.755 -25.797 1.00 89.50 137 ASP A N 1
ATOM 1080 C CA . ASP A 1 137 ? -2.320 4.219 -26.707 1.00 89.50 137 ASP A CA 1
ATOM 1081 C C . ASP A 1 137 ? -1.814 3.051 -27.565 1.00 89.50 137 ASP A C 1
ATOM 1083 O O . ASP A 1 137 ? -1.549 1.978 -27.021 1.00 89.50 137 ASP A O 1
ATOM 1087 N N . PRO A 1 138 ? -1.607 3.240 -28.883 1.00 88.88 138 PRO A N 1
ATOM 1088 C CA . PRO A 1 138 ? -1.095 2.183 -29.762 1.00 88.88 138 PRO A CA 1
ATOM 1089 C C . PRO A 1 138 ? 0.250 1.595 -29.314 1.00 88.88 138 PRO A C 1
ATOM 1091 O O . PRO A 1 138 ? 0.548 0.447 -29.607 1.00 88.88 138 PRO A O 1
ATOM 1094 N N . ASP A 1 139 ? 1.048 2.385 -28.594 1.00 83.31 139 ASP A N 1
ATOM 1095 C CA . ASP A 1 139 ? 2.368 2.002 -28.087 1.00 83.31 139 ASP A CA 1
ATOM 1096 C C . ASP A 1 139 ? 2.315 1.255 -26.733 1.00 83.31 139 ASP A C 1
ATOM 1098 O O . ASP A 1 139 ? 3.356 1.091 -26.089 1.00 83.31 139 ASP A O 1
ATOM 1102 N N . SER A 1 140 ? 1.117 0.909 -26.238 1.00 74.81 140 SER A N 1
ATOM 1103 C CA . SER A 1 140 ? 0.902 0.300 -24.912 1.00 74.81 140 SER A CA 1
ATOM 1104 C C . SER A 1 140 ? 0.645 -1.214 -24.918 1.00 74.81 140 SER A C 1
ATOM 1106 O O . SER A 1 140 ? 0.525 -1.785 -23.831 1.00 74.81 140 SER A O 1
ATOM 1108 N N . ASP A 1 141 ? 0.615 -1.838 -26.102 1.00 60.34 141 ASP A N 1
ATOM 1109 C CA . ASP A 1 141 ? 0.495 -3.293 -26.326 1.00 60.34 141 ASP A CA 1
ATOM 1110 C C . ASP A 1 141 ? 1.854 -3.932 -26.676 1.00 60.34 141 ASP A C 1
ATOM 1112 O O . ASP A 1 141 ? 2.644 -3.301 -27.423 1.00 60.34 141 ASP A O 1
#

Secondary structure (DSSP, 8-state):
-EEEEEEPPPSSPBPTTTHHHHHHHHHHHH-S-STTSS---EEEPPPBS-EEETTEEE-TT-EEEEEEES-HHHHHHHHHHHHH--B-STT-BEEEEEEEPPPPPPSSS------SS----EEE-TTS-EEEPPTTSGGG-

Nearest PDB structures (foldseek):
  6v55-assembly1_A  TM=5.344E-01  e=6.572E-02  Danio rerio
  8apo-assembly1_Bf  TM=4.597E-01  e=2.453E-02  Polytomella magna
  6nf8-assembly1_F  TM=3.496E-01  e=6.179E-02  Bos taurus
  2dnm-assembly1_A  TM=4.656E-01  e=1.944E+00  Homo sapiens
  5awv-assembly1_A  TM=3.947E-01  e=7.087E+00  Nonomuraea gerenzanensis